Protein AF-A2GF26-F1 (afdb_monomer_lite)

pLDDT: mean 74.99, std 15.9, range [33.47, 92.06]

Foldseek 3Di:
DDDPPPPPPPVPDDWDWPDKDKDWDPPFKDKDWQQDDDDPQKWKKKAWQDQDQQKDKPNHGDDRMDGDDHRDIIMIGGPDGDMIIMIIIIDGPQAPEEEEDHADPDLVSQEDEDAQVPDDSVGHHHYYYYHPDDHHHDYDHPDD

Radius of gyration: 18.41 Å; chains: 1; bounding box: 46×34×53 Å

Secondary structure (DSSP, 8-state):
--------------PEEEEEEEEEESSSEEEEE--PPP-TTEEEEEEESS--TT-EETTEEP-SEEEE-TT-EEEEE-SS-EEEEEEEEEEETTEEEEEEEES--SSGGGEEEE-GGG--TTSEEEEEEE-SS----EEEE---

Organism: Trichomonas vaginalis (strain ATCC PRA-98 / G3) (NCBI:txid412133)

Sequence (144 aa):
MLLFLVTQCLSYEFITNLASSYLEFSNGKADFKLGYEPLCGYSYYLILSNPDDNLTLNFEKAKQVYKIAPATYYSFRSSKKYNLQYDLVLIPDDCDTLEFIINPQNREDSNYEFASSQINPSKTYCFVGYSDAAFTVRATNSGG

Structure (mmCIF, N/CA/C/O backbone):
data_AF-A2GF26-F1
#
_entry.id   AF-A2GF26-F1
#
loop_
_atom_site.group_PDB
_atom_site.id
_atom_site.type_symbol
_atom_site.label_atom_id
_atom_site.label_alt_id
_atom_site.label_comp_id
_atom_site.label_asym_id
_atom_site.label_entity_id
_atom_site.label_seq_id
_atom_site.pdbx_PDB_ins_code
_atom_site.Cartn_x
_atom_site.Cartn_y
_atom_site.Cartn_z
_atom_site.occupancy
_atom_site.B_iso_or_equiv
_atom_site.auth_seq_id
_atom_site.auth_comp_id
_atom_site.auth_asym_id
_atom_site.auth_atom_id
_atom_site.pdbx_PDB_model_num
ATOM 1 N N . MET A 1 1 ? 29.188 -20.492 -34.798 1.00 45.03 1 MET A N 1
ATOM 2 C CA . MET A 1 1 ? 28.961 -20.801 -33.371 1.00 45.03 1 MET A CA 1
ATOM 3 C C . MET A 1 1 ? 29.749 -19.808 -32.538 1.00 45.03 1 MET A C 1
ATOM 5 O O . MET A 1 1 ? 30.958 -19.942 -32.482 1.00 45.03 1 MET A O 1
ATOM 9 N N . LEU A 1 2 ? 29.090 -18.810 -31.955 1.00 33.47 2 LEU A N 1
ATOM 10 C C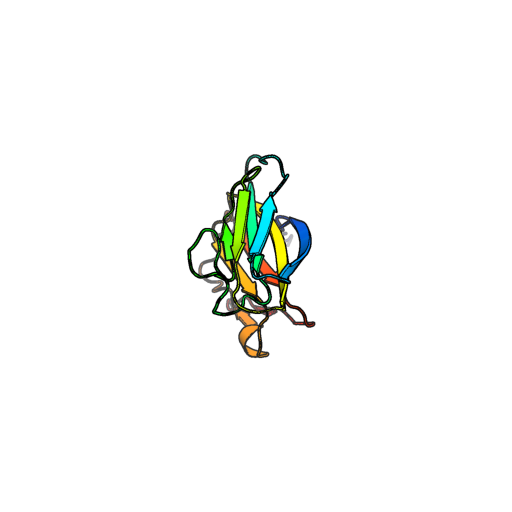A . LEU A 1 2 ? 29.227 -18.493 -30.532 1.00 33.47 2 LEU A CA 1
ATOM 11 C C . LEU A 1 2 ? 28.096 -17.520 -30.178 1.00 33.47 2 LEU A C 1
ATOM 13 O O . LEU A 1 2 ? 27.992 -16.430 -30.730 1.00 33.47 2 LEU A O 1
ATOM 17 N N . LEU A 1 3 ? 27.212 -18.052 -29.341 1.00 36.31 3 LEU A N 1
ATOM 18 C CA . LEU A 1 3 ? 26.037 -17.485 -28.696 1.00 36.31 3 LEU A CA 1
ATOM 19 C C . LEU A 1 3 ? 26.162 -15.960 -28.506 1.00 36.31 3 LEU A C 1
ATOM 21 O O . LEU A 1 3 ? 27.084 -15.499 -27.845 1.00 36.31 3 LEU A O 1
ATOM 25 N N . PHE A 1 4 ? 25.281 -15.113 -29.048 1.00 36.81 4 PHE A N 1
ATOM 26 C CA . PHE A 1 4 ? 23.933 -14.881 -28.499 1.00 36.81 4 PHE A CA 1
ATOM 27 C C . PHE A 1 4 ? 23.817 -15.271 -27.015 1.00 36.81 4 PHE A C 1
ATOM 29 O O . PHE A 1 4 ? 22.891 -15.955 -26.595 1.00 36.81 4 PHE A O 1
ATOM 36 N N . LEU A 1 5 ? 24.771 -14.819 -26.197 1.00 42.16 5 LEU A N 1
ATOM 37 C CA . LEU A 1 5 ? 24.522 -14.543 -24.790 1.00 42.16 5 LEU A CA 1
ATOM 38 C C . LEU A 1 5 ? 23.640 -13.300 -24.765 1.00 42.16 5 LEU A C 1
ATOM 40 O O . LEU A 1 5 ? 24.092 -12.178 -24.563 1.00 42.16 5 LEU A O 1
ATOM 44 N N . VAL A 1 6 ? 22.365 -13.538 -25.072 1.00 42.06 6 VAL A N 1
ATOM 45 C CA . VAL A 1 6 ? 21.264 -12.682 -24.672 1.00 42.06 6 VAL A CA 1
ATOM 46 C C . VAL A 1 6 ? 21.367 -12.629 -23.155 1.00 42.06 6 VAL A C 1
ATOM 48 O O . VAL A 1 6 ? 20.885 -13.509 -22.446 1.00 42.06 6 VAL A O 1
ATOM 51 N N . THR A 1 7 ? 22.077 -11.629 -22.649 1.00 41.75 7 THR A N 1
ATOM 52 C CA . THR A 1 7 ? 21.892 -11.142 -21.294 1.00 41.75 7 THR A CA 1
ATOM 53 C C . THR A 1 7 ? 20.461 -10.633 -21.236 1.00 41.75 7 THR A C 1
ATOM 55 O O . THR A 1 7 ? 20.198 -9.445 -21.395 1.00 41.75 7 THR A O 1
ATOM 58 N N . GLN A 1 8 ? 19.518 -11.552 -21.030 1.00 40.34 8 GLN A N 1
ATOM 59 C CA . GLN A 1 8 ? 18.297 -11.249 -20.311 1.00 40.34 8 GLN A CA 1
ATOM 60 C C . GLN A 1 8 ? 18.742 -10.947 -18.879 1.00 40.34 8 GLN A C 1
ATOM 62 O O . GLN A 1 8 ? 18.598 -11.766 -17.975 1.00 40.34 8 GLN A O 1
ATOM 67 N N . CYS A 1 9 ? 19.358 -9.779 -18.680 1.00 38.66 9 CYS A N 1
ATOM 68 C CA . CYS A 1 9 ? 19.285 -9.130 -17.389 1.00 38.66 9 CYS A CA 1
ATOM 69 C C . CYS A 1 9 ? 17.806 -8.806 -17.229 1.00 38.66 9 CYS A C 1
ATOM 71 O O . CYS A 1 9 ? 17.342 -7.761 -17.668 1.00 38.66 9 CYS A O 1
ATOM 73 N N . LEU A 1 10 ? 17.053 -9.758 -16.680 1.00 41.53 10 LEU A N 1
ATOM 74 C CA . LEU A 1 10 ? 15.841 -9.445 -15.952 1.00 41.53 10 LEU A CA 1
ATOM 75 C C . LEU A 1 10 ? 16.297 -8.446 -14.891 1.00 41.53 10 LEU A C 1
ATOM 77 O O . LEU A 1 10 ? 16.934 -8.829 -13.909 1.00 41.53 10 LEU A O 1
ATOM 81 N N . SER A 1 11 ? 16.106 -7.157 -15.165 1.00 40.81 11 SER A N 1
ATOM 82 C CA . SER A 1 11 ? 16.323 -6.092 -14.202 1.00 40.81 11 SER A CA 1
ATOM 83 C C . SER A 1 11 ? 15.297 -6.309 -13.101 1.00 40.81 11 SER A C 1
ATOM 85 O O . SER A 1 11 ? 14.152 -5.877 -13.190 1.00 40.81 11 SER A O 1
ATOM 87 N N . TYR A 1 12 ? 15.687 -7.092 -12.101 1.00 44.09 12 TYR A N 1
ATOM 88 C CA . TYR A 1 12 ? 14.952 -7.204 -10.861 1.00 44.09 12 TYR A CA 1
ATOM 89 C C . TYR A 1 12 ? 15.211 -5.910 -10.099 1.00 44.09 12 TYR A C 1
ATOM 91 O O . TYR A 1 12 ? 16.239 -5.764 -9.435 1.00 44.09 12 TYR A O 1
ATOM 99 N N . GLU A 1 13 ? 14.320 -4.939 -10.256 1.00 54.44 13 GLU A N 1
ATOM 100 C CA . GLU A 1 13 ? 14.300 -3.819 -9.333 1.00 54.44 13 GLU A CA 1
ATOM 101 C C . GLU A 1 13 ? 13.607 -4.239 -8.044 1.00 54.44 13 GLU A C 1
ATOM 103 O O . GLU A 1 13 ? 12.537 -4.853 -8.028 1.00 54.44 13 GLU A O 1
ATOM 108 N N . PHE A 1 14 ? 14.289 -3.955 -6.940 1.00 60.88 14 PHE A N 1
ATOM 109 C CA . PHE A 1 14 ? 13.888 -4.387 -5.617 1.00 60.88 14 PHE A CA 1
ATOM 110 C C . PHE A 1 14 ? 12.754 -3.493 -5.117 1.00 60.88 14 PHE A C 1
ATOM 112 O O . PHE A 1 14 ? 12.991 -2.428 -4.542 1.00 60.88 14 PHE A O 1
ATOM 119 N N . ILE A 1 15 ? 11.513 -3.959 -5.263 1.00 72.56 15 ILE A N 1
ATOM 120 C CA . ILE A 1 15 ? 10.422 -3.464 -4.424 1.00 72.56 15 ILE A CA 1
ATOM 121 C C . ILE A 1 15 ? 10.803 -3.771 -2.979 1.00 72.56 15 ILE A C 1
ATOM 123 O O . ILE A 1 15 ? 10.981 -4.929 -2.595 1.00 72.56 15 ILE A O 1
ATOM 127 N N . THR A 1 16 ? 10.977 -2.720 -2.185 1.00 79.38 16 THR A N 1
ATOM 128 C CA . THR A 1 16 ? 11.467 -2.860 -0.816 1.00 79.38 16 THR A CA 1
ATOM 129 C C . THR A 1 16 ? 10.289 -2.825 0.140 1.00 79.38 16 THR A C 1
ATOM 131 O O . THR A 1 16 ? 9.582 -1.820 0.216 1.00 79.38 16 THR A O 1
ATOM 134 N N . ASN A 1 17 ? 10.083 -3.905 0.896 1.00 80.31 17 ASN A N 1
ATOM 135 C CA . ASN A 1 17 ? 9.191 -3.867 2.050 1.00 80.31 17 ASN A CA 1
ATOM 136 C C . ASN A 1 17 ? 9.865 -3.041 3.157 1.00 80.31 17 ASN A C 1
ATOM 138 O O . ASN A 1 17 ? 10.949 -3.388 3.628 1.00 80.31 17 ASN A O 1
ATOM 142 N N . LEU A 1 18 ? 9.245 -1.921 3.521 1.00 81.88 18 LEU A N 1
ATOM 143 C CA . LEU A 1 18 ? 9.733 -1.015 4.558 1.00 81.88 18 LEU A CA 1
ATOM 144 C C . LEU A 1 18 ? 9.186 -1.372 5.938 1.00 81.88 18 LEU A C 1
ATOM 146 O O . LEU A 1 18 ? 9.867 -1.158 6.941 1.00 81.88 18 LEU A O 1
ATOM 150 N N . ALA A 1 19 ? 7.945 -1.850 5.993 1.00 82.31 19 ALA A N 1
ATOM 151 C CA . ALA A 1 19 ? 7.303 -2.290 7.220 1.00 82.31 19 ALA A CA 1
ATOM 152 C C . ALA A 1 19 ? 6.087 -3.166 6.922 1.00 82.31 19 ALA A C 1
ATOM 154 O O . ALA A 1 19 ? 5.292 -2.845 6.042 1.00 82.31 19 ALA A O 1
ATOM 155 N N . SER A 1 20 ? 5.886 -4.171 7.769 1.00 84.19 20 SER A N 1
ATOM 156 C CA . SER A 1 20 ? 4.636 -4.920 7.905 1.00 84.19 20 SER A CA 1
ATOM 157 C C . SER A 1 20 ? 4.165 -4.773 9.345 1.00 84.19 20 SER A C 1
ATOM 159 O O . SER A 1 20 ? 4.938 -5.019 10.277 1.00 84.19 20 SER A O 1
ATOM 161 N N . SER A 1 21 ? 2.930 -4.331 9.561 1.00 85.31 21 SER A N 1
ATOM 162 C CA . SER A 1 21 ? 2.409 -4.106 10.911 1.00 85.31 21 SER A CA 1
ATOM 163 C C . SER A 1 21 ? 0.884 -4.206 10.949 1.00 85.31 21 SER A C 1
ATOM 165 O O . SER A 1 21 ? 0.230 -4.499 9.948 1.00 85.31 21 SER A O 1
ATOM 167 N N . TYR A 1 22 ? 0.306 -3.978 12.126 1.00 85.75 22 TYR A N 1
ATOM 168 C CA . TYR A 1 22 ? -1.134 -3.884 12.307 1.00 85.75 22 TYR A CA 1
ATOM 169 C C . TYR A 1 22 ? -1.535 -2.634 13.097 1.00 85.75 22 TYR A C 1
ATOM 171 O O . TYR A 1 22 ? -0.796 -2.148 13.955 1.00 85.75 22 TYR A O 1
ATOM 179 N N . LEU A 1 23 ? -2.736 -2.129 12.815 1.00 85.62 23 LEU A N 1
ATOM 180 C CA . LEU A 1 23 ? -3.422 -1.098 13.591 1.00 85.62 23 LEU A CA 1
ATOM 181 C C . LEU A 1 23 ? -4.628 -1.726 14.290 1.00 85.62 23 LEU A C 1
ATOM 183 O O . LEU A 1 23 ? -5.542 -2.226 13.633 1.00 85.62 23 LEU A O 1
ATOM 187 N N . GLU A 1 24 ? -4.639 -1.689 15.621 1.00 84.44 24 GLU A N 1
ATOM 188 C CA . GLU A 1 24 ? -5.798 -2.108 16.410 1.00 84.44 24 GLU A CA 1
ATOM 189 C C . GLU A 1 24 ? -6.823 -0.969 16.506 1.00 84.44 24 GLU A C 1
ATOM 191 O O . GLU A 1 24 ? -6.524 0.132 16.976 1.00 84.44 24 GLU A O 1
ATOM 196 N N . PHE A 1 25 ? -8.068 -1.250 16.117 1.00 80.69 25 PHE A N 1
ATOM 197 C CA . PHE A 1 25 ? -9.202 -0.352 16.326 1.00 80.69 25 PHE A CA 1
ATOM 198 C C . PHE A 1 25 ? -9.966 -0.777 17.576 1.00 80.69 25 PHE A C 1
ATOM 200 O O . PHE A 1 25 ? -10.835 -1.639 17.507 1.00 80.69 25 PHE A O 1
ATOM 207 N N . SER A 1 26 ? -9.681 -0.162 18.724 1.00 69.50 26 SE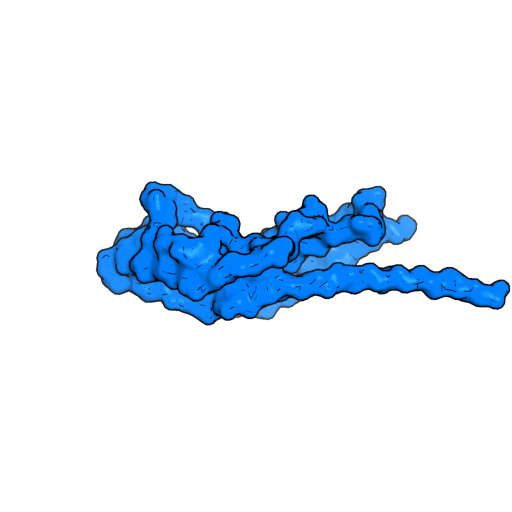R A N 1
ATOM 208 C CA . SER A 1 26 ? -10.409 -0.433 19.975 1.00 69.50 26 SER A CA 1
ATOM 209 C C . SER A 1 26 ? -11.648 0.456 20.154 1.00 69.50 26 SER A C 1
ATOM 211 O O . SER A 1 26 ? -12.698 -0.048 20.542 1.00 69.50 26 SER A O 1
ATOM 213 N N . ASN A 1 27 ? -11.552 1.745 19.795 1.00 64.69 27 ASN A N 1
ATOM 214 C CA . ASN A 1 27 ? -12.614 2.759 19.948 1.00 64.69 27 ASN A CA 1
ATOM 215 C C . ASN A 1 27 ? -12.953 3.489 18.630 1.00 64.69 27 ASN A C 1
ATOM 217 O O . ASN A 1 27 ? -13.379 4.642 18.620 1.00 64.69 27 ASN A O 1
ATOM 221 N N . GLY A 1 28 ? -12.720 2.823 17.501 1.00 68.94 28 GLY A N 1
ATOM 222 C CA . GLY A 1 28 ? -13.152 3.258 16.173 1.00 68.94 28 GLY A CA 1
ATOM 223 C C . GLY A 1 28 ? -12.310 4.325 15.462 1.00 68.94 28 GLY A C 1
ATOM 224 O O . GLY A 1 28 ? -12.637 4.752 14.352 1.00 68.94 28 GLY A O 1
ATOM 225 N N . LYS A 1 29 ? -11.179 4.721 16.049 1.00 73.12 29 LYS A N 1
ATOM 226 C CA . LYS A 1 29 ? -10.178 5.580 15.409 1.00 73.12 29 LYS A CA 1
ATOM 227 C C . LYS A 1 29 ? -8.779 5.064 15.714 1.00 73.12 29 LYS A C 1
ATOM 229 O O . LYS A 1 29 ? -8.476 4.790 16.872 1.00 73.12 29 LYS A O 1
ATOM 234 N N . ALA A 1 30 ? -7.948 4.988 14.683 1.00 71.75 30 ALA A N 1
ATOM 235 C CA . ALA A 1 30 ? -6.515 4.787 14.802 1.00 71.75 30 ALA A CA 1
ATOM 236 C C . ALA A 1 30 ? -5.826 5.821 13.908 1.00 71.75 30 ALA A C 1
ATOM 238 O O . ALA A 1 30 ? -5.985 5.820 12.686 1.00 71.75 30 ALA A O 1
ATOM 239 N N . ASP A 1 31 ? -5.089 6.737 14.526 1.00 69.19 31 ASP A N 1
ATOM 240 C CA . ASP A 1 31 ? -4.251 7.679 13.794 1.00 69.19 31 ASP A CA 1
ATOM 241 C C . ASP A 1 31 ? -2.844 7.104 13.705 1.00 69.19 31 ASP A C 1
ATOM 243 O O . ASP A 1 31 ? -2.305 6.624 14.704 1.00 69.19 31 ASP A O 1
ATOM 247 N N . PHE A 1 32 ? -2.231 7.184 12.528 1.00 71.44 32 PHE A N 1
ATOM 248 C CA . PHE A 1 32 ? -0.823 6.854 12.380 1.00 71.44 32 PHE A CA 1
ATOM 249 C C . PHE A 1 32 ? -0.122 7.900 11.517 1.00 71.44 32 PHE A C 1
ATOM 251 O O . PHE A 1 32 ? -0.686 8.501 10.599 1.00 71.44 32 PHE A O 1
ATOM 258 N N . LYS A 1 33 ? 1.136 8.157 11.860 1.00 68.75 33 LYS A N 1
ATOM 259 C CA . LYS A 1 33 ? 2.016 9.016 11.081 1.00 68.75 33 LYS A CA 1
ATOM 260 C C . LYS A 1 33 ? 3.054 8.138 10.419 1.00 68.75 33 LYS A C 1
ATOM 262 O O . LYS A 1 33 ? 3.749 7.388 11.102 1.00 68.75 33 LYS A O 1
ATOM 267 N N . LEU A 1 34 ? 3.205 8.284 9.112 1.00 66.19 34 LEU A N 1
ATOM 268 C CA . LEU A 1 34 ? 4.350 7.712 8.423 1.00 66.19 34 LEU A CA 1
ATOM 269 C C . LEU A 1 34 ? 5.554 8.612 8.691 1.00 66.19 34 LEU A C 1
ATOM 271 O O . LEU A 1 34 ? 5.613 9.747 8.227 1.00 66.19 34 LEU A O 1
ATOM 275 N N . GLY A 1 35 ? 6.486 8.116 9.502 1.00 66.75 35 GLY A N 1
ATOM 276 C CA . GLY A 1 35 ? 7.711 8.819 9.890 1.00 66.75 35 GLY A CA 1
ATOM 277 C C . GLY A 1 35 ? 8.865 8.665 8.898 1.00 66.75 35 GLY A C 1
ATOM 278 O O . GLY A 1 35 ? 10.010 8.813 9.305 1.00 66.75 35 GLY A O 1
ATOM 279 N N . TYR A 1 36 ? 8.589 8.312 7.642 1.00 75.31 36 TYR A N 1
ATOM 280 C CA . TYR A 1 36 ? 9.626 8.060 6.642 1.00 75.31 36 TYR A CA 1
ATOM 281 C C . TYR A 1 36 ? 9.979 9.338 5.883 1.00 75.31 36 TYR A C 1
ATOM 283 O O . TYR A 1 36 ? 9.085 10.092 5.487 1.00 75.31 36 TYR A O 1
ATOM 291 N N . GLU A 1 37 ? 11.278 9.548 5.683 1.00 82.19 37 GLU A N 1
ATOM 292 C CA . GLU A 1 37 ? 11.825 10.606 4.833 1.00 82.19 37 GLU A CA 1
ATOM 293 C C . GLU A 1 37 ? 11.563 10.299 3.352 1.00 82.19 37 GLU A C 1
ATOM 295 O O . GLU A 1 37 ? 11.559 9.125 2.989 1.00 82.19 37 GLU A O 1
ATOM 300 N N . PRO A 1 38 ? 11.368 11.305 2.483 1.00 83.94 38 PRO A N 1
ATOM 301 C CA . PRO A 1 38 ? 11.259 11.087 1.042 1.00 83.94 38 PRO A CA 1
ATOM 302 C C . PRO A 1 38 ? 12.526 10.450 0.449 1.00 83.94 38 PRO A C 1
ATOM 304 O O . PRO A 1 38 ? 13.636 10.892 0.749 1.00 83.94 38 PRO A O 1
ATOM 307 N N . LEU A 1 39 ? 12.367 9.482 -0.461 1.00 85.75 39 LEU A N 1
ATOM 308 C CA . LEU A 1 39 ? 13.465 8.917 -1.251 1.00 85.75 39 LEU A CA 1
ATOM 309 C C . LEU A 1 39 ? 13.320 9.306 -2.728 1.00 85.75 39 LEU A C 1
ATOM 311 O O . LEU A 1 39 ? 12.264 9.126 -3.324 1.00 85.75 39 LEU A O 1
ATOM 315 N N . CYS A 1 40 ? 14.383 9.854 -3.319 1.00 87.50 40 CYS A N 1
ATOM 316 C CA . CYS A 1 40 ? 14.382 10.277 -4.721 1.00 87.50 40 CYS A CA 1
ATOM 317 C C . CYS A 1 40 ? 14.297 9.068 -5.666 1.00 87.50 40 CYS A C 1
ATOM 319 O O . CYS A 1 40 ? 15.072 8.127 -5.508 1.00 87.50 40 CYS A O 1
ATOM 321 N N . GLY A 1 41 ? 13.398 9.128 -6.654 1.00 88.44 41 GLY A N 1
ATOM 322 C CA . GLY A 1 41 ? 13.179 8.063 -7.639 1.00 88.44 41 GLY A CA 1
ATOM 323 C C . GLY A 1 41 ? 12.282 6.927 -7.149 1.00 88.44 41 GLY A C 1
ATOM 324 O O . GLY A 1 41 ? 12.207 5.898 -7.813 1.00 88.44 41 GLY A O 1
ATOM 325 N N . TYR A 1 42 ? 11.630 7.093 -5.994 1.00 90.25 42 TYR A N 1
ATOM 326 C CA . TYR A 1 42 ? 10.753 6.088 -5.414 1.00 90.25 42 TYR A CA 1
ATOM 327 C C . TYR A 1 42 ? 9.473 6.694 -4.835 1.00 90.25 42 TYR A C 1
ATOM 329 O O . TYR A 1 42 ? 9.458 7.772 -4.237 1.00 90.25 42 TYR A O 1
ATOM 337 N N . SER A 1 43 ? 8.407 5.903 -4.904 1.00 91.94 43 SER A N 1
ATOM 338 C CA . SER A 1 43 ? 7.097 6.187 -4.337 1.00 91.94 43 SER A CA 1
ATOM 339 C C . SER A 1 43 ? 6.740 5.203 -3.224 1.00 91.94 43 SER A C 1
ATOM 341 O O . SER A 1 43 ? 6.974 3.998 -3.329 1.00 91.94 43 SER A O 1
ATOM 343 N N . TYR A 1 44 ? 6.110 5.717 -2.166 1.00 91.62 44 TYR A N 1
ATOM 344 C CA . TYR A 1 44 ? 5.611 4.920 -1.048 1.00 91.62 44 TYR A CA 1
ATOM 345 C C . TYR A 1 44 ? 4.191 4.444 -1.339 1.00 91.62 44 TYR A C 1
ATOM 347 O O . TYR A 1 44 ? 3.321 5.239 -1.717 1.00 91.62 44 TYR A O 1
ATOM 355 N N . TYR A 1 45 ? 3.944 3.161 -1.102 1.00 92.06 45 TYR A N 1
ATOM 356 C CA . TYR A 1 45 ? 2.624 2.561 -1.213 1.00 92.06 45 TYR A CA 1
ATOM 357 C C . TYR A 1 45 ? 2.239 1.869 0.088 1.00 92.06 45 TYR A C 1
ATOM 359 O O . TYR A 1 45 ? 3.006 1.082 0.637 1.00 92.06 45 TYR A O 1
ATOM 367 N N . LEU A 1 46 ? 1.034 2.170 0.564 1.00 90.88 46 LEU A N 1
ATOM 368 C CA . LEU A 1 46 ? 0.382 1.487 1.670 1.00 90.88 46 LEU A CA 1
ATOM 369 C C . LEU A 1 46 ? -0.573 0.442 1.100 1.00 90.88 46 LEU A C 1
ATOM 371 O O . LEU A 1 46 ? -1.488 0.781 0.345 1.00 90.88 46 LEU A O 1
ATOM 375 N N . ILE A 1 47 ? -0.365 -0.807 1.486 1.00 91.88 47 ILE A N 1
ATOM 376 C CA . ILE A 1 47 ? -1.169 -1.958 1.093 1.00 91.88 47 ILE A CA 1
ATOM 377 C C . ILE A 1 47 ? -1.936 -2.418 2.326 1.00 91.88 47 ILE A C 1
ATOM 379 O O . ILE A 1 47 ? -1.336 -2.676 3.361 1.00 91.88 47 ILE A O 1
ATOM 383 N N . LEU A 1 48 ? -3.259 -2.489 2.231 1.00 91.12 48 LEU A N 1
ATOM 384 C CA . LEU A 1 48 ? -4.145 -2.983 3.276 1.00 91.12 48 LEU A CA 1
ATOM 385 C C . LEU A 1 48 ? -4.553 -4.414 2.938 1.00 91.12 48 LEU A C 1
ATOM 387 O O . LEU A 1 48 ? -5.213 -4.654 1.925 1.00 91.12 48 LEU A O 1
ATOM 391 N N . SER A 1 49 ? -4.196 -5.352 3.805 1.00 87.25 49 SER A N 1
ATOM 392 C CA . SER A 1 49 ? -4.400 -6.787 3.580 1.00 87.25 49 SER A CA 1
ATOM 393 C C . SER A 1 49 ? -5.853 -7.204 3.779 1.00 87.25 49 SER A C 1
ATOM 395 O O . SER A 1 49 ? -6.393 -8.024 3.036 1.00 87.25 49 SER A O 1
ATOM 397 N N . ASN A 1 50 ? -6.505 -6.608 4.777 1.00 87.75 50 ASN A N 1
ATOM 398 C CA . ASN A 1 50 ? -7.842 -6.972 5.236 1.00 87.75 50 ASN A CA 1
ATOM 399 C C . ASN A 1 50 ? -8.729 -5.741 5.548 1.00 87.75 50 ASN A C 1
ATOM 401 O O . ASN A 1 50 ? -9.293 -5.659 6.644 1.00 87.75 50 ASN A O 1
ATOM 405 N N . PRO A 1 51 ? -8.865 -4.757 4.633 1.00 89.25 51 PRO A N 1
ATOM 406 C CA . PRO A 1 51 ? -9.697 -3.586 4.895 1.00 89.25 51 PRO A CA 1
ATOM 407 C C . PRO A 1 51 ? -11.172 -3.990 5.062 1.00 89.25 51 PRO A C 1
ATOM 409 O O . PRO A 1 51 ? -11.751 -4.624 4.183 1.00 89.25 51 PRO A O 1
ATOM 412 N N . ASP A 1 52 ? -11.795 -3.606 6.181 1.00 87.12 52 ASP A N 1
ATOM 413 C CA . ASP A 1 52 ? -13.246 -3.754 6.368 1.00 87.12 52 ASP A CA 1
ATOM 414 C C . ASP A 1 52 ? -14.010 -2.714 5.534 1.00 87.12 52 ASP A C 1
ATOM 416 O O . ASP A 1 52 ? -13.542 -1.593 5.333 1.00 87.12 52 ASP A O 1
ATOM 420 N N . ASP A 1 53 ? -15.235 -3.041 5.120 1.00 86.31 53 ASP A N 1
ATOM 421 C CA . ASP A 1 53 ? -16.090 -2.140 4.336 1.00 86.31 53 ASP A CA 1
ATOM 422 C C . ASP A 1 53 ? -16.395 -0.791 5.004 1.00 86.31 53 ASP A C 1
ATOM 424 O O . ASP A 1 53 ? -16.705 0.179 4.308 1.00 86.31 53 ASP A O 1
ATOM 428 N N . ASN A 1 54 ? -16.317 -0.718 6.336 1.00 86.25 54 ASN A N 1
ATOM 429 C CA . ASN A 1 54 ? -16.550 0.501 7.112 1.00 86.25 54 ASN A CA 1
ATOM 430 C C . ASN A 1 54 ? -15.257 1.265 7.423 1.00 86.25 54 ASN A C 1
ATOM 432 O O . ASN A 1 54 ? -15.306 2.290 8.110 1.00 86.25 54 ASN A O 1
ATOM 436 N N . LEU A 1 55 ? -14.104 0.767 6.970 1.00 90.31 55 LEU A N 1
ATOM 437 C CA . LEU A 1 55 ? -12.841 1.466 7.126 1.00 90.31 55 LEU A CA 1
ATOM 438 C C . LEU A 1 55 ? -12.841 2.704 6.229 1.00 90.31 55 LEU A C 1
ATOM 440 O O . LEU A 1 55 ? -13.189 2.656 5.048 1.00 90.31 55 LEU A O 1
ATOM 444 N N . THR A 1 56 ? -12.407 3.820 6.797 1.00 90.38 56 THR A N 1
ATOM 445 C CA . THR A 1 56 ? -12.154 5.053 6.060 1.00 90.38 56 THR A CA 1
ATOM 446 C C . THR A 1 56 ? -10.736 5.535 6.304 1.00 90.38 56 THR A C 1
ATOM 448 O O . THR A 1 56 ? -10.220 5.392 7.414 1.00 90.38 56 THR A O 1
ATOM 451 N N . LEU A 1 57 ? -10.123 6.117 5.276 1.00 89.25 57 LEU A N 1
ATOM 452 C CA . LEU A 1 57 ? -8.854 6.834 5.347 1.00 89.25 57 LEU A CA 1
ATOM 453 C C . LEU A 1 57 ? -9.127 8.299 5.024 1.00 89.25 57 LEU A C 1
ATOM 455 O O . LEU A 1 57 ? -9.643 8.601 3.953 1.00 89.25 57 LEU A O 1
ATOM 459 N N . ASN A 1 58 ? -8.808 9.208 5.947 1.00 87.50 58 ASN A N 1
ATOM 460 C CA . ASN A 1 58 ? -9.057 10.646 5.778 1.00 87.50 58 ASN A CA 1
ATOM 461 C C . ASN A 1 58 ? -10.501 10.958 5.319 1.00 87.50 58 ASN A C 1
ATOM 463 O O . ASN A 1 58 ? -10.712 11.820 4.474 1.00 87.50 58 ASN A O 1
ATOM 467 N N . PHE A 1 59 ? -11.487 10.266 5.908 1.00 84.88 59 PHE A N 1
ATOM 468 C CA . PHE A 1 59 ? -12.931 10.388 5.632 1.00 84.88 59 PHE A CA 1
ATOM 469 C C . PHE A 1 59 ? -13.439 9.778 4.314 1.00 84.88 59 PHE A C 1
ATOM 471 O O . PHE A 1 59 ? -14.643 9.812 4.068 1.00 84.88 59 PHE A O 1
ATOM 478 N N . GLU A 1 60 ? -12.580 9.158 3.507 1.00 89.00 60 GLU A N 1
ATOM 479 C CA . GLU A 1 60 ? -12.980 8.428 2.297 1.00 89.00 60 GLU A CA 1
ATOM 480 C C . GLU A 1 60 ? -12.991 6.915 2.533 1.00 89.00 60 GLU A C 1
ATOM 482 O O . GLU A 1 60 ? -12.232 6.421 3.367 1.00 89.00 60 GLU A O 1
ATOM 487 N N . LYS A 1 61 ? -13.826 6.159 1.800 1.00 89.56 61 LYS A N 1
ATOM 488 C CA . LYS A 1 61 ? -13.863 4.688 1.909 1.00 89.56 61 LYS A CA 1
ATOM 489 C C . LYS A 1 61 ? -12.476 4.100 1.633 1.00 89.56 61 LYS A C 1
ATOM 491 O O . LYS A 1 61 ? -11.827 4.463 0.649 1.00 89.56 61 LYS A O 1
ATOM 496 N N . ALA A 1 62 ? -12.050 3.179 2.496 1.00 89.56 62 ALA A N 1
ATOM 497 C CA . ALA A 1 62 ? -10.762 2.531 2.367 1.00 89.56 62 ALA A CA 1
ATOM 498 C C . ALA A 1 62 ? -10.671 1.672 1.094 1.00 89.56 62 ALA A C 1
ATOM 500 O O . ALA A 1 62 ? -11.584 0.911 0.778 1.00 89.56 62 ALA A O 1
ATOM 501 N N . LYS A 1 63 ? -9.553 1.782 0.379 1.00 90.19 63 LYS A N 1
ATOM 502 C CA . LYS A 1 63 ? -9.138 0.920 -0.732 1.00 90.19 63 LYS A CA 1
ATOM 503 C C . LYS A 1 63 ? -8.028 -0.009 -0.246 1.00 90.19 63 LYS A C 1
ATOM 505 O O . LYS A 1 63 ? -7.389 0.270 0.761 1.00 90.19 63 LYS A O 1
ATOM 510 N N . GLN A 1 64 ? -7.760 -1.085 -0.979 1.00 89.31 64 GLN A N 1
ATOM 511 C CA . GLN A 1 64 ? -6.640 -1.970 -0.646 1.00 89.31 64 GLN A CA 1
ATOM 512 C C . GLN A 1 64 ? -5.269 -1.329 -0.879 1.00 89.31 64 GLN A C 1
ATOM 514 O O . GLN A 1 64 ? -4.336 -1.659 -0.164 1.00 89.31 64 GLN A O 1
ATOM 519 N N . VAL A 1 65 ? -5.121 -0.417 -1.844 1.00 92.00 65 VAL A N 1
ATOM 520 C CA . VAL A 1 65 ? -3.819 0.186 -2.174 1.00 92.00 65 VAL A CA 1
ATOM 521 C C . VAL A 1 65 ? -3.917 1.700 -2.201 1.00 92.00 65 VAL A C 1
ATOM 523 O O . VAL A 1 65 ? -4.828 2.268 -2.809 1.00 92.00 65 VAL A O 1
ATOM 526 N N . TYR A 1 66 ? -2.932 2.345 -1.585 1.00 91.31 66 TYR A N 1
ATOM 527 C CA . TYR A 1 66 ? -2.756 3.788 -1.597 1.00 91.31 66 TYR A CA 1
ATOM 528 C C . TYR A 1 66 ? -1.334 4.156 -1.968 1.00 91.31 66 TYR A C 1
ATOM 530 O O . TYR A 1 66 ? -0.393 3.732 -1.305 1.00 91.31 66 TYR A O 1
ATOM 538 N N . LYS A 1 67 ? -1.182 5.044 -2.950 1.00 91.75 67 LYS A N 1
ATOM 539 C CA . LYS A 1 67 ? 0.029 5.856 -3.049 1.00 91.75 67 LYS A CA 1
ATOM 540 C C . LYS A 1 67 ? -0.027 6.916 -1.950 1.00 91.75 67 LYS A C 1
ATOM 542 O O . LYS A 1 67 ? -1.009 7.651 -1.849 1.00 91.75 67 LYS A O 1
ATOM 547 N N . ILE A 1 68 ? 1.002 6.972 -1.119 1.00 89.88 68 ILE A N 1
ATOM 548 C CA . ILE A 1 68 ? 1.057 7.825 0.071 1.00 89.88 68 ILE A CA 1
ATOM 549 C C . ILE A 1 68 ? 2.280 8.734 0.019 1.00 89.88 68 ILE A C 1
ATOM 551 O O . ILE A 1 68 ? 3.295 8.416 -0.597 1.00 89.88 68 ILE A O 1
ATOM 555 N N . ALA A 1 69 ? 2.172 9.889 0.664 1.00 87.81 69 ALA A N 1
ATOM 556 C CA . ALA A 1 69 ? 3.255 10.841 0.783 1.00 87.81 69 ALA A CA 1
ATOM 557 C C . ALA A 1 69 ? 4.071 10.559 2.059 1.00 87.81 69 ALA A C 1
ATOM 559 O O . ALA A 1 69 ? 3.488 10.288 3.118 1.00 87.81 69 ALA A O 1
ATOM 560 N N . PRO A 1 70 ? 5.410 10.653 1.991 1.00 83.56 70 PRO A N 1
ATOM 561 C CA . PRO A 1 70 ? 6.269 10.597 3.171 1.00 83.56 70 PRO A CA 1
ATOM 562 C C . PRO A 1 70 ? 5.939 11.734 4.150 1.00 83.56 70 PRO A C 1
ATOM 564 O O . PRO A 1 70 ? 5.312 12.733 3.785 1.00 83.56 70 PRO A O 1
ATOM 567 N N . ALA A 1 71 ? 6.333 11.561 5.414 1.00 79.06 71 ALA A N 1
ATOM 568 C CA . ALA A 1 71 ? 6.132 12.521 6.507 1.00 79.06 71 ALA A CA 1
ATOM 569 C C . ALA A 1 71 ? 4.685 13.043 6.710 1.00 79.06 71 ALA A C 1
ATOM 571 O O . ALA A 1 71 ? 4.475 14.041 7.407 1.00 79.06 71 ALA A O 1
ATOM 572 N N . THR A 1 72 ? 3.679 12.370 6.143 1.00 82.19 72 THR A N 1
ATOM 573 C CA . THR A 1 72 ? 2.272 12.797 6.157 1.00 82.19 72 THR A CA 1
ATOM 574 C C . THR A 1 72 ? 1.467 12.030 7.211 1.00 82.19 72 THR A C 1
ATOM 576 O O . THR A 1 72 ? 1.737 10.865 7.515 1.00 82.19 72 THR A O 1
ATOM 579 N N . TYR A 1 73 ? 0.476 12.701 7.806 1.00 82.56 73 TYR A N 1
ATOM 580 C CA . TYR A 1 73 ? -0.457 12.087 8.753 1.00 82.56 73 TYR A CA 1
ATOM 581 C C . TYR A 1 73 ? -1.635 11.447 8.020 1.00 82.56 73 TYR A C 1
ATOM 583 O O . TYR A 1 73 ? -2.258 12.079 7.167 1.00 82.56 73 TYR A O 1
ATOM 591 N N . TYR A 1 74 ? -1.975 10.224 8.417 1.00 85.12 74 TYR A N 1
ATOM 592 C CA . TYR A 1 74 ? -3.108 9.480 7.889 1.00 85.12 74 TYR A CA 1
ATOM 593 C C . TYR A 1 74 ? -4.001 9.025 9.046 1.00 85.12 74 TYR A C 1
ATOM 595 O O . TYR A 1 74 ? -3.536 8.471 10.044 1.00 85.12 74 TYR A O 1
ATOM 603 N N . SER A 1 75 ? -5.301 9.294 8.936 1.00 85.88 75 SER A N 1
ATOM 604 C CA . SER A 1 75 ? -6.280 8.935 9.965 1.00 85.88 75 SER A CA 1
ATOM 605 C C . SER A 1 75 ? -7.166 7.818 9.445 1.00 85.88 75 SER A C 1
ATOM 607 O O . SER A 1 75 ? -7.986 8.049 8.551 1.00 85.88 75 SER A O 1
ATOM 609 N N . PHE A 1 76 ? -7.011 6.621 10.012 1.00 88.44 76 PHE A N 1
ATOM 610 C CA . PHE A 1 76 ? -7.952 5.540 9.780 1.00 88.44 76 PHE A CA 1
ATOM 611 C C . PHE A 1 76 ? -9.079 5.572 10.811 1.00 88.44 76 PHE A C 1
ATOM 613 O O . PHE A 1 76 ? -8.876 5.813 12.007 1.00 88.44 76 PHE A O 1
ATOM 620 N N . ARG A 1 77 ? -10.296 5.282 10.358 1.00 88.00 77 ARG A N 1
ATOM 621 C CA .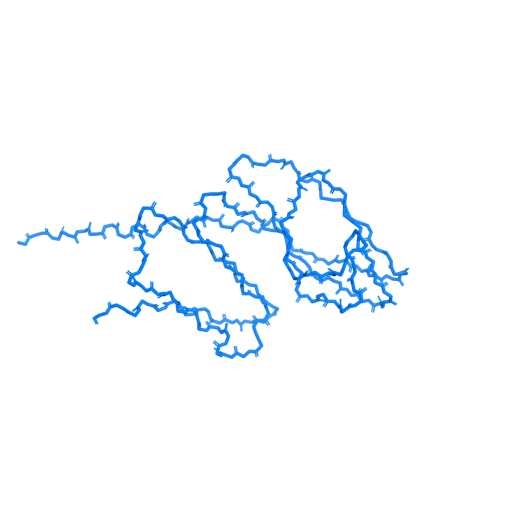 ARG A 1 77 ? -11.468 5.136 11.229 1.00 88.00 77 ARG A CA 1
ATOM 622 C C . ARG A 1 77 ? -12.286 3.935 10.813 1.00 88.00 77 ARG A C 1
ATOM 624 O O . ARG A 1 77 ? -12.472 3.709 9.623 1.00 88.00 77 ARG A O 1
ATOM 631 N N . SER A 1 78 ? -12.809 3.215 11.791 1.00 87.00 78 SER A N 1
ATOM 632 C CA . SER A 1 78 ? -13.723 2.098 11.575 1.00 87.00 78 SER A CA 1
ATOM 633 C C . SER A 1 78 ? -14.786 2.098 12.658 1.00 87.00 78 SER A C 1
ATOM 635 O O . SER A 1 78 ? -14.507 2.428 13.801 1.00 87.00 78 SER A O 1
ATOM 637 N N . SER A 1 79 ? -16.011 1.710 12.333 1.00 82.69 79 SER A N 1
ATOM 638 C CA . SER A 1 79 ? -17.055 1.494 13.340 1.00 82.69 79 SER A CA 1
ATOM 639 C C . SER A 1 79 ? -16.931 0.139 14.049 1.00 82.69 79 SER A C 1
ATOM 641 O O . SER A 1 79 ? -17.609 -0.089 15.051 1.00 82.69 79 SER A O 1
ATOM 643 N N . LYS A 1 80 ? -16.072 -0.763 13.553 1.00 83.00 80 LYS A N 1
ATOM 644 C CA . LYS A 1 80 ? -15.868 -2.111 14.097 1.00 83.00 80 LYS A CA 1
ATOM 645 C C . LYS A 1 80 ? -14.562 -2.223 14.876 1.00 83.00 80 LYS A C 1
ATOM 647 O O . LYS A 1 80 ? -13.562 -1.594 14.533 1.00 83.00 80 LYS A O 1
ATOM 652 N N . LYS A 1 81 ? -14.564 -3.112 15.872 1.00 84.75 81 LYS A N 1
ATOM 653 C CA . LYS A 1 81 ? -13.352 -3.547 16.566 1.00 84.75 81 LYS A CA 1
ATOM 654 C C . LYS A 1 81 ? -12.658 -4.647 15.767 1.00 84.75 81 LYS A C 1
ATOM 656 O O . LYS A 1 81 ? -13.216 -5.733 15.632 1.00 84.75 81 LYS A O 1
ATOM 661 N N . TYR A 1 82 ? -11.468 -4.365 15.244 1.00 85.94 82 TYR A N 1
ATOM 662 C CA . TYR A 1 82 ? -10.641 -5.331 14.515 1.00 85.94 82 TYR A CA 1
ATOM 663 C C . TYR A 1 82 ? -9.195 -4.831 14.371 1.00 85.94 82 TYR A C 1
ATOM 665 O O . TYR A 1 82 ? -8.900 -3.676 14.686 1.00 85.94 82 TYR A O 1
ATOM 673 N N . ASN A 1 83 ? -8.316 -5.706 13.878 1.00 88.00 83 ASN A N 1
ATOM 674 C CA . ASN A 1 83 ? -6.927 -5.385 13.564 1.00 88.00 83 ASN A CA 1
ATOM 675 C C . ASN A 1 83 ? -6.765 -5.270 12.046 1.00 88.00 83 ASN A C 1
ATOM 677 O O . ASN A 1 83 ? -6.942 -6.259 11.330 1.00 88.00 83 ASN A O 1
ATOM 681 N N . LEU A 1 84 ? -6.424 -4.074 11.573 1.00 88.62 84 LEU A N 1
ATOM 682 C CA . LEU A 1 84 ? -6.074 -3.835 10.176 1.00 88.62 84 LEU A CA 1
ATOM 683 C C . LEU A 1 84 ? -4.603 -4.166 9.975 1.00 88.62 84 LEU A C 1
ATOM 685 O O . LEU A 1 84 ? -3.749 -3.542 10.598 1.00 88.62 84 LEU A O 1
ATOM 689 N N . GLN A 1 85 ? -4.319 -5.117 9.103 1.00 89.62 85 GLN A N 1
ATOM 690 C CA . GLN A 1 85 ? -2.972 -5.441 8.664 1.00 89.62 85 GLN A CA 1
ATOM 691 C C . GLN A 1 85 ? -2.609 -4.575 7.467 1.00 89.62 85 GLN A C 1
ATOM 693 O O . GLN A 1 85 ? -3.438 -4.333 6.579 1.00 89.62 85 GLN A O 1
ATOM 698 N N . TYR A 1 86 ? -1.378 -4.081 7.480 1.00 88.94 86 TYR A N 1
ATOM 699 C CA . TYR A 1 86 ? -0.872 -3.265 6.399 1.00 88.94 86 TYR A CA 1
ATOM 700 C C . TYR A 1 86 ? 0.618 -3.472 6.162 1.00 88.94 86 TYR A C 1
ATOM 702 O O . TYR A 1 86 ? 1.397 -3.730 7.085 1.00 88.94 86 TYR A O 1
ATOM 710 N N . ASP A 1 87 ? 0.996 -3.222 4.918 1.00 89.38 87 ASP A N 1
ATOM 711 C CA . ASP A 1 87 ? 2.366 -3.209 4.448 1.00 89.38 87 ASP A CA 1
ATOM 712 C C . ASP A 1 87 ? 2.689 -1.861 3.824 1.00 89.38 87 ASP A C 1
ATOM 714 O O . ASP A 1 87 ? 1.883 -1.254 3.116 1.00 89.38 87 ASP A O 1
ATOM 718 N N . LEU A 1 88 ? 3.894 -1.390 4.099 1.00 88.75 88 LEU A N 1
ATOM 719 C CA . LEU A 1 88 ? 4.476 -0.233 3.459 1.00 88.75 88 LEU A CA 1
ATOM 720 C C . LEU A 1 88 ? 5.568 -0.719 2.520 1.00 88.75 88 LEU A C 1
ATOM 722 O O . LEU A 1 88 ? 6.563 -1.294 2.963 1.00 88.75 88 LEU A O 1
ATOM 726 N N . VAL A 1 89 ? 5.403 -0.448 1.232 1.00 90.69 89 VAL A N 1
ATOM 727 C CA . VAL A 1 89 ? 6.390 -0.798 0.213 1.00 90.69 89 VAL A CA 1
ATOM 728 C C . VAL A 1 89 ? 6.899 0.445 -0.494 1.00 90.69 89 VAL A C 1
ATOM 730 O O . VAL A 1 89 ? 6.190 1.445 -0.638 1.00 90.69 89 VAL A O 1
ATOM 733 N N . LEU A 1 90 ? 8.148 0.368 -0.930 1.00 91.06 90 LEU A N 1
ATOM 734 C CA . LEU A 1 90 ? 8.807 1.381 -1.730 1.00 91.06 90 LEU A CA 1
ATOM 735 C C . LEU A 1 90 ? 8.984 0.853 -3.151 1.00 91.06 90 LEU A C 1
ATOM 737 O O . LEU A 1 90 ? 9.538 -0.233 -3.339 1.00 91.06 90 LEU A O 1
ATOM 741 N N . ILE A 1 91 ? 8.494 1.612 -4.128 1.00 89.94 91 ILE A N 1
ATOM 742 C CA . ILE A 1 91 ? 8.439 1.206 -5.535 1.00 89.94 91 ILE A CA 1
ATOM 743 C C . ILE A 1 91 ? 9.147 2.268 -6.386 1.00 89.94 91 ILE A C 1
ATOM 745 O O . ILE A 1 91 ? 8.860 3.449 -6.176 1.00 89.94 91 ILE A O 1
ATOM 749 N N . PRO A 1 92 ? 10.043 1.882 -7.310 1.00 89.44 92 PRO A N 1
ATOM 750 C CA . PRO A 1 92 ? 10.675 2.807 -8.250 1.00 89.44 92 PRO A CA 1
ATOM 751 C C . PRO A 1 92 ? 9.654 3.623 -9.056 1.00 89.44 92 PRO A C 1
ATOM 753 O O . PRO A 1 92 ? 8.575 3.138 -9.403 1.00 89.44 92 PRO A O 1
ATOM 756 N N . ASP A 1 93 ? 9.973 4.882 -9.348 1.00 87.81 93 ASP A N 1
ATOM 757 C CA . ASP A 1 93 ? 9.094 5.766 -10.127 1.00 87.81 93 ASP A CA 1
ATOM 758 C C . ASP A 1 93 ? 9.142 5.492 -11.642 1.00 87.81 93 ASP A C 1
ATOM 760 O O . ASP A 1 93 ? 8.268 5.954 -12.375 1.00 87.81 93 ASP A O 1
ATOM 764 N N . ASP A 1 94 ? 10.146 4.757 -12.121 1.00 87.56 94 ASP A N 1
ATOM 765 C CA . ASP A 1 94 ? 10.378 4.418 -13.530 1.00 87.56 94 ASP A CA 1
ATOM 766 C C . ASP A 1 94 ? 9.759 3.074 -13.960 1.00 87.56 94 ASP A C 1
ATOM 768 O O . ASP A 1 94 ? 9.936 2.643 -15.103 1.00 87.56 94 ASP A O 1
ATOM 772 N N . CYS A 1 95 ? 8.971 2.446 -13.083 1.00 84.69 95 CYS A N 1
ATOM 773 C CA . CYS A 1 95 ? 8.096 1.333 -13.433 1.00 84.69 95 CYS A CA 1
ATOM 774 C C . CYS A 1 95 ? 7.130 1.741 -14.564 1.00 84.69 95 CYS A C 1
ATOM 776 O O . CYS A 1 95 ? 6.254 2.587 -14.377 1.00 84.69 95 CYS A O 1
ATOM 778 N N . ASP A 1 96 ? 7.240 1.103 -15.729 1.00 82.62 96 ASP A N 1
ATOM 779 C CA . ASP A 1 96 ? 6.325 1.295 -16.859 1.00 82.62 96 ASP A CA 1
ATOM 780 C C . ASP A 1 96 ? 4.928 0.755 -16.557 1.00 82.62 96 ASP A C 1
ATOM 782 O O . ASP A 1 96 ? 3.919 1.364 -16.913 1.00 82.62 96 ASP A O 1
ATOM 786 N N . THR A 1 97 ? 4.876 -0.383 -15.868 1.00 81.81 97 THR A N 1
ATOM 787 C CA . THR A 1 97 ? 3.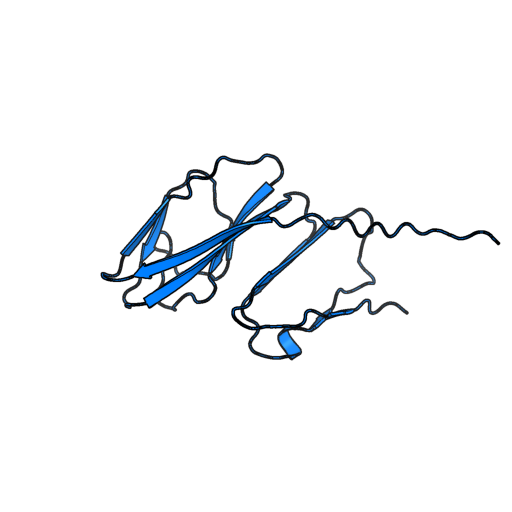650 -0.923 -15.291 1.00 81.81 97 THR A CA 1
ATOM 788 C C . THR A 1 97 ? 3.858 -1.207 -13.815 1.00 81.81 97 THR A C 1
ATOM 790 O O . THR A 1 97 ? 4.965 -1.519 -13.369 1.00 81.81 97 THR A O 1
ATOM 793 N N . LEU A 1 98 ? 2.773 -1.095 -13.054 1.00 83.69 98 LEU A N 1
ATOM 794 C CA . LEU A 1 98 ? 2.741 -1.442 -11.646 1.00 83.69 98 LEU A CA 1
ATOM 795 C C . LEU A 1 98 ? 1.460 -2.214 -11.352 1.00 83.69 98 LEU A C 1
ATOM 797 O O . LEU A 1 98 ? 0.364 -1.655 -11.418 1.00 83.69 98 LEU A O 1
ATOM 801 N N . GLU A 1 99 ? 1.617 -3.486 -11.006 1.00 83.81 99 GLU A N 1
ATOM 802 C CA . GLU A 1 99 ? 0.503 -4.387 -10.725 1.00 83.81 99 GLU A CA 1
ATOM 803 C C . GLU A 1 99 ? 0.564 -4.921 -9.291 1.00 83.81 99 GLU A C 1
ATOM 805 O O . GLU A 1 99 ? 1.639 -5.191 -8.749 1.00 83.81 99 GLU A O 1
ATOM 810 N N . PHE A 1 100 ? -0.608 -5.058 -8.667 1.00 83.12 100 PHE A N 1
ATOM 811 C CA . PHE A 1 100 ? -0.765 -5.534 -7.294 1.00 83.12 100 PHE A CA 1
ATOM 812 C C . PHE A 1 100 ? -1.669 -6.768 -7.274 1.00 83.12 100 PHE A C 1
ATOM 814 O O . PHE A 1 100 ? -2.805 -6.707 -7.742 1.00 83.12 100 PHE A O 1
ATOM 821 N N . ILE A 1 101 ? -1.200 -7.857 -6.664 1.00 83.06 101 ILE A N 1
ATOM 822 C CA . ILE A 1 101 ? -2.024 -9.010 -6.282 1.00 83.06 101 ILE A CA 1
ATOM 823 C C . ILE A 1 101 ? -2.020 -9.096 -4.760 1.00 83.06 101 ILE A C 1
ATOM 825 O O . ILE A 1 101 ? -0.966 -9.272 -4.153 1.00 83.06 101 ILE A O 1
ATOM 829 N N . ILE A 1 102 ? -3.196 -8.970 -4.143 1.00 82.88 102 ILE A N 1
ATOM 830 C CA . ILE A 1 102 ? -3.347 -8.908 -2.684 1.00 82.88 102 ILE A CA 1
ATOM 831 C C . ILE A 1 102 ? -4.361 -9.955 -2.248 1.00 82.88 102 ILE A C 1
ATOM 833 O O . ILE A 1 102 ? -5.517 -9.904 -2.662 1.00 82.88 102 ILE A O 1
ATOM 837 N N . ASN A 1 103 ? -3.932 -10.873 -1.383 1.00 79.00 103 ASN A N 1
ATOM 838 C CA . ASN A 1 103 ? -4.759 -11.932 -0.807 1.00 79.00 103 ASN A CA 1
ATOM 839 C C . ASN A 1 103 ? -5.604 -12.702 -1.849 1.00 79.00 103 ASN A C 1
ATOM 841 O O . ASN A 1 103 ? -6.828 -12.794 -1.692 1.00 79.00 103 ASN A O 1
ATOM 845 N N . PRO A 1 104 ? -4.970 -13.271 -2.901 1.00 76.00 104 PRO A N 1
ATOM 846 C CA . PRO A 1 104 ? -5.676 -14.044 -3.921 1.00 76.00 104 PRO A CA 1
ATOM 847 C C . PRO A 1 104 ? -6.404 -15.228 -3.270 1.00 76.00 104 PRO A C 1
ATOM 849 O O . PRO A 1 104 ? -5.800 -16.013 -2.539 1.00 76.00 104 PRO A O 1
ATOM 852 N N . GLN A 1 105 ? -7.715 -15.334 -3.500 1.00 65.62 105 GLN A N 1
ATOM 853 C CA . GLN A 1 105 ? -8.570 -16.326 -2.835 1.00 65.62 105 GLN A CA 1
ATOM 854 C C . GLN A 1 105 ? -8.584 -17.667 -3.583 1.00 65.62 105 GLN A C 1
ATOM 856 O O . GLN A 1 105 ? -8.788 -18.712 -2.964 1.00 65.62 105 GLN A O 1
ATOM 861 N N . ASN A 1 106 ? -8.323 -17.663 -4.897 1.00 58.69 106 ASN A N 1
ATOM 862 C CA . ASN A 1 106 ? -8.339 -18.860 -5.736 1.00 58.69 106 ASN A CA 1
ATOM 863 C C . ASN A 1 106 ? -6.987 -19.108 -6.425 1.00 58.69 106 ASN A C 1
ATOM 865 O O . ASN A 1 106 ? -6.221 -18.189 -6.703 1.00 58.69 106 ASN A O 1
ATOM 869 N N . ARG A 1 107 ? -6.706 -20.372 -6.781 1.00 51.47 107 ARG A N 1
ATOM 870 C CA . ARG A 1 107 ? -5.511 -20.736 -7.575 1.00 51.47 107 ARG A CA 1
ATOM 871 C C . ARG A 1 107 ? -5.494 -20.089 -8.968 1.00 51.47 107 ARG A C 1
ATOM 873 O O . ARG A 1 107 ? -4.420 -19.951 -9.542 1.00 51.47 107 ARG A O 1
ATOM 880 N N . GLU A 1 108 ? -6.643 -19.695 -9.512 1.00 52.25 108 GLU A N 1
ATOM 881 C CA . GLU A 1 108 ? -6.720 -18.988 -10.800 1.00 52.25 108 GLU A CA 1
ATOM 882 C C . GLU A 1 108 ? -6.250 -17.531 -10.690 1.00 52.25 108 GLU A C 1
ATOM 884 O O . GLU A 1 108 ? -5.522 -17.079 -11.567 1.00 52.25 108 GLU A O 1
ATOM 889 N N . ASP A 1 109 ? -6.504 -16.864 -9.557 1.00 52.56 109 ASP A N 1
ATOM 890 C CA . ASP A 1 109 ? -6.018 -15.503 -9.257 1.00 52.56 109 ASP A CA 1
ATOM 891 C C . ASP A 1 109 ? -4.486 -15.442 -9.069 1.00 52.56 109 ASP A C 1
ATOM 893 O O . ASP A 1 109 ? -3.908 -14.375 -8.876 1.00 52.56 109 ASP A O 1
ATOM 897 N N . SER A 1 110 ? -3.821 -16.603 -9.079 1.00 54.31 110 SER A N 1
ATOM 898 C CA . SER A 1 110 ? -2.376 -16.753 -8.883 1.00 54.31 110 SER A CA 1
ATOM 899 C C . SER A 1 110 ? -1.593 -16.984 -10.186 1.00 54.31 110 SER A C 1
ATOM 901 O O . SER A 1 110 ? -0.358 -16.930 -10.200 1.00 54.31 110 SER A O 1
ATOM 903 N N . ASN A 1 111 ? -2.301 -17.204 -11.300 1.00 54.00 111 ASN A N 1
ATOM 904 C CA . ASN A 1 111 ? -1.692 -17.252 -12.624 1.00 54.00 111 ASN A CA 1
ATOM 905 C C . ASN A 1 111 ? -1.645 -15.833 -13.188 1.00 54.00 111 ASN A C 1
ATOM 907 O O . ASN A 1 111 ? -2.659 -15.289 -13.617 1.00 54.00 111 ASN A O 1
ATOM 911 N N . TYR A 1 112 ? -0.455 -15.241 -13.176 1.00 59.28 112 TYR A N 1
ATOM 912 C CA . TYR A 1 112 ? -0.228 -13.934 -13.762 1.00 59.28 112 TYR A CA 1
ATOM 913 C C . TYR A 1 112 ? 0.395 -14.122 -15.146 1.00 59.28 112 TYR A C 1
ATOM 915 O O . TYR A 1 112 ? 1.568 -14.478 -15.285 1.00 59.28 112 TYR A O 1
ATOM 923 N N . GLU A 1 113 ? -0.399 -13.908 -16.190 1.00 57.16 113 GLU A N 1
ATOM 924 C CA . GLU A 1 113 ? 0.084 -14.001 -17.564 1.00 57.16 113 GLU A CA 1
ATOM 925 C C . GLU A 1 113 ? 0.583 -12.637 -18.039 1.00 57.16 113 GLU A C 1
ATOM 927 O O . GLU A 1 113 ? -0.192 -11.704 -18.241 1.00 57.16 113 GLU A O 1
ATOM 932 N N . PHE A 1 114 ? 1.892 -12.527 -18.266 1.00 58.16 114 PHE A N 1
ATOM 933 C CA . PHE A 1 114 ? 2.430 -11.397 -19.011 1.00 58.16 114 PHE A CA 1
ATOM 934 C C . PHE A 1 114 ? 2.125 -11.615 -20.497 1.00 58.16 114 PHE A C 1
ATOM 936 O O . PHE A 1 114 ? 2.552 -12.617 -21.077 1.00 58.16 114 PHE A O 1
ATOM 943 N N . ALA A 1 115 ? 1.440 -10.669 -21.142 1.00 54.69 115 ALA A N 1
ATOM 944 C CA . ALA A 1 115 ? 1.289 -10.672 -22.595 1.00 54.69 115 ALA A CA 1
ATOM 945 C C . ALA A 1 115 ? 2.661 -10.423 -23.251 1.00 54.69 115 ALA A C 1
ATOM 947 O O . ALA A 1 115 ? 3.108 -9.286 -23.415 1.00 54.69 115 ALA A O 1
ATOM 948 N N . SER A 1 116 ? 3.369 -11.499 -23.595 1.00 53.66 116 SER A N 1
ATOM 949 C CA . SER A 1 116 ? 4.786 -11.443 -23.972 1.00 53.66 116 SER A CA 1
ATOM 950 C C . SER A 1 116 ? 5.072 -10.730 -25.290 1.00 53.66 116 SER A C 1
ATOM 952 O O . SER A 1 116 ? 6.176 -10.226 -25.491 1.00 53.66 116 SER A O 1
ATOM 954 N N . SER A 1 117 ? 4.074 -10.622 -26.166 1.00 52.00 117 SER A N 1
ATOM 955 C CA . SER A 1 117 ? 4.188 -9.937 -27.455 1.00 52.00 117 SER A CA 1
ATOM 956 C C . SER A 1 117 ? 4.340 -8.413 -27.341 1.00 52.00 117 SER A C 1
ATOM 958 O O . SER A 1 117 ? 4.583 -7.759 -28.354 1.00 52.00 117 SER A O 1
ATOM 960 N N . GLN A 1 118 ? 4.234 -7.839 -26.134 1.00 58.16 118 GLN A N 1
ATOM 961 C CA . GLN A 1 118 ? 4.337 -6.393 -25.888 1.00 58.16 118 GLN A CA 1
ATOM 962 C C . GLN A 1 118 ? 5.430 -5.992 -24.883 1.00 58.16 118 GLN A C 1
ATOM 964 O O . GLN A 1 118 ? 5.549 -4.810 -24.552 1.00 58.16 118 GLN A O 1
ATOM 969 N N . ILE A 1 119 ? 6.247 -6.938 -24.404 1.00 67.06 119 ILE A N 1
ATOM 970 C CA . ILE A 1 119 ? 7.303 -6.629 -23.432 1.00 67.06 119 ILE A CA 1
ATOM 971 C C . ILE A 1 119 ? 8.459 -5.934 -24.153 1.00 67.06 119 ILE A C 1
ATOM 973 O O . ILE A 1 119 ? 9.153 -6.526 -24.981 1.00 67.06 119 ILE A O 1
ATOM 977 N N . ASN A 1 120 ? 8.675 -4.664 -23.826 1.00 71.25 120 ASN A N 1
ATOM 978 C CA . ASN A 1 120 ? 9.814 -3.902 -24.305 1.00 71.25 120 ASN A CA 1
ATOM 979 C C . ASN A 1 120 ? 10.997 -4.108 -23.340 1.00 71.25 120 ASN A C 1
ATOM 981 O O . ASN A 1 120 ? 10.888 -3.731 -22.174 1.00 71.25 120 ASN A O 1
ATOM 985 N N . PRO A 1 121 ? 12.143 -4.642 -23.798 1.00 72.69 121 PRO A N 1
ATOM 986 C CA . PRO A 1 121 ? 13.292 -4.914 -22.934 1.00 72.69 121 PRO A CA 1
ATOM 987 C C . PRO A 1 121 ? 13.955 -3.655 -22.355 1.00 72.69 121 PRO A C 1
ATOM 989 O O . PRO A 1 121 ? 14.789 -3.775 -21.465 1.00 72.69 121 PRO A O 1
ATOM 992 N N . SER A 1 122 ? 13.628 -2.458 -22.854 1.00 76.44 122 SER A N 1
ATOM 993 C CA . SER A 1 122 ? 14.134 -1.190 -22.315 1.00 76.44 122 SER A CA 1
ATOM 994 C C . SER A 1 122 ? 13.261 -0.604 -21.201 1.00 76.44 122 SER A C 1
ATOM 996 O O . SER A 1 122 ? 13.475 0.547 -20.825 1.00 76.44 122 SER A O 1
ATOM 998 N N . LYS A 1 123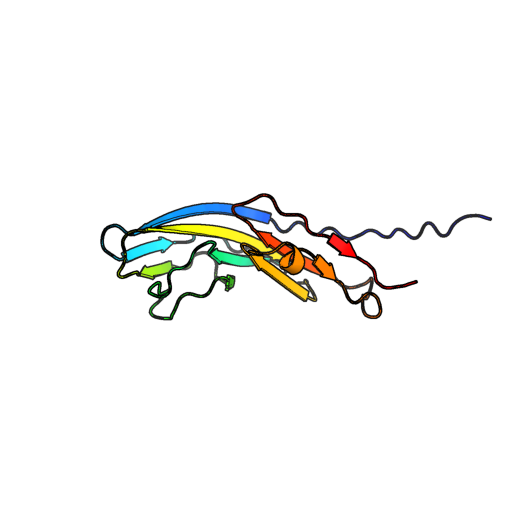 ? 12.222 -1.320 -20.761 1.00 76.06 123 LYS A N 1
ATOM 999 C CA . LYS A 1 123 ? 11.246 -0.852 -19.776 1.00 76.06 123 LYS A CA 1
ATOM 1000 C C . LYS A 1 123 ? 11.266 -1.730 -18.527 1.00 76.06 123 LYS A C 1
ATOM 1002 O O . LYS A 1 123 ? 11.473 -2.939 -18.622 1.00 76.06 123 LYS A O 1
ATOM 1007 N N . THR A 1 124 ? 11.000 -1.118 -17.378 1.00 78.31 124 THR A N 1
ATOM 1008 C CA . THR A 1 124 ? 10.872 -1.808 -16.090 1.00 78.31 124 THR A CA 1
ATOM 1009 C C . THR A 1 124 ? 9.407 -2.155 -15.835 1.00 78.31 124 THR A C 1
ATOM 1011 O O . THR A 1 124 ? 8.542 -1.297 -15.966 1.00 78.31 124 THR A O 1
ATOM 1014 N N . TYR A 1 125 ? 9.112 -3.397 -15.455 1.00 79.38 125 TYR A N 1
ATOM 1015 C CA . TYR A 1 125 ? 7.756 -3.857 -15.133 1.00 79.38 125 TYR A CA 1
ATOM 1016 C C . TYR A 1 125 ? 7.714 -4.283 -13.666 1.00 79.38 125 TYR A C 1
ATOM 1018 O O . TYR A 1 125 ? 8.458 -5.180 -13.267 1.00 79.38 125 TYR A O 1
ATOM 1026 N N . CYS A 1 126 ? 6.865 -3.645 -12.862 1.00 83.00 126 CYS A N 1
ATOM 1027 C CA . CYS A 1 126 ? 6.851 -3.816 -11.412 1.00 83.00 126 CYS A CA 1
ATOM 1028 C C . CYS A 1 126 ? 5.617 -4.590 -10.949 1.00 83.00 126 CYS A C 1
ATOM 1030 O O . CYS A 1 126 ? 4.487 -4.310 -11.350 1.00 83.00 126 CYS A O 1
ATOM 1032 N N . PHE A 1 127 ? 5.841 -5.559 -10.064 1.00 84.00 127 PHE A N 1
ATOM 1033 C CA . PHE A 1 127 ? 4.806 -6.447 -9.550 1.00 84.00 127 PHE A CA 1
ATOM 1034 C C . PHE A 1 127 ? 4.925 -6.590 -8.033 1.00 84.00 127 PHE A C 1
ATOM 1036 O O . PHE A 1 127 ? 5.984 -6.967 -7.528 1.00 84.00 127 PHE A O 1
ATOM 1043 N N . VAL A 1 128 ? 3.828 -6.348 -7.313 1.00 84.12 128 VAL A N 1
ATOM 1044 C CA . VAL A 1 128 ? 3.731 -6.570 -5.866 1.00 84.12 128 VAL A CA 1
ATOM 1045 C C . VAL A 1 128 ? 2.737 -7.686 -5.583 1.00 84.12 128 VAL A C 1
ATOM 1047 O O . VAL A 1 128 ? 1.534 -7.531 -5.782 1.00 84.12 128 VAL A O 1
ATOM 1050 N N . GLY A 1 129 ? 3.244 -8.802 -5.068 1.00 81.00 129 GLY A N 1
ATOM 1051 C CA . GLY A 1 129 ? 2.427 -9.895 -4.556 1.00 81.00 129 GLY A CA 1
ATOM 1052 C C . GLY A 1 129 ? 2.400 -9.883 -3.032 1.00 81.00 129 GLY A C 1
ATOM 1053 O O . GLY A 1 129 ? 3.454 -9.927 -2.399 1.00 81.00 129 GLY A O 1
ATOM 1054 N N . TYR A 1 130 ? 1.207 -9.878 -2.449 1.00 79.12 130 TYR A N 1
ATOM 1055 C CA . TYR A 1 130 ? 0.996 -10.002 -1.013 1.00 79.12 130 TYR A CA 1
ATOM 1056 C C . TYR A 1 130 ? -0.052 -11.072 -0.713 1.00 79.12 130 TYR A C 1
ATOM 1058 O O . TYR A 1 130 ? -1.119 -11.091 -1.329 1.00 79.12 130 TYR A O 1
ATOM 1066 N N . SER A 1 131 ? 0.213 -11.932 0.270 1.00 77.50 131 SER A N 1
ATOM 1067 C CA . SER A 1 131 ? -0.817 -12.806 0.822 1.00 77.50 131 SER A CA 1
ATOM 1068 C C . SER A 1 131 ? -0.512 -13.234 2.254 1.00 77.50 131 SER A C 1
ATOM 1070 O O . SER A 1 131 ? 0.637 -13.509 2.593 1.00 77.50 131 SER A O 1
ATOM 1072 N N . ASP A 1 132 ? -1.571 -13.377 3.049 1.00 72.69 132 ASP A N 1
ATOM 1073 C CA . ASP A 1 132 ? -1.546 -13.978 4.386 1.00 72.69 132 ASP A CA 1
ATOM 1074 C C . ASP A 1 132 ? -1.291 -15.499 4.338 1.00 72.69 132 ASP A C 1
ATOM 1076 O O . ASP A 1 132 ? -0.942 -16.116 5.347 1.00 72.69 132 ASP A O 1
ATOM 1080 N N . ALA A 1 133 ? -1.464 -16.120 3.165 1.00 74.62 133 ALA A N 1
ATOM 1081 C CA . ALA A 1 133 ? -1.231 -17.537 2.919 1.00 74.62 133 ALA A CA 1
ATOM 1082 C C . ALA A 1 133 ? -0.157 -17.748 1.844 1.00 74.62 133 ALA A C 1
ATOM 1084 O O . ALA A 1 133 ? 0.100 -16.896 0.998 1.00 74.62 133 ALA A O 1
ATOM 1085 N N . ALA A 1 134 ? 0.470 -18.926 1.842 1.00 71.62 134 ALA A N 1
ATOM 1086 C CA . ALA A 1 134 ? 1.389 -19.282 0.770 1.00 71.62 134 ALA A CA 1
ATOM 1087 C C . ALA A 1 134 ? 0.633 -19.364 -0.566 1.00 71.62 134 ALA A C 1
ATOM 1089 O O . ALA A 1 134 ? -0.322 -20.130 -0.706 1.00 71.62 134 ALA A O 1
ATOM 1090 N N . PHE A 1 135 ? 1.106 -18.616 -1.558 1.00 73.12 135 PHE A N 1
ATOM 1091 C CA . PHE A 1 135 ? 0.588 -18.640 -2.920 1.00 73.12 135 PHE A CA 1
ATOM 1092 C C . PHE A 1 135 ? 1.739 -18.772 -3.913 1.00 73.12 135 PHE A C 1
ATOM 1094 O O . PHE A 1 135 ? 2.903 -18.526 -3.598 1.00 73.12 135 PHE A O 1
ATOM 1101 N N . THR A 1 136 ? 1.421 -19.236 -5.116 1.00 70.19 136 THR A N 1
ATOM 1102 C CA . THR A 1 136 ? 2.402 -19.397 -6.189 1.00 70.19 136 THR A CA 1
ATOM 1103 C C . THR A 1 136 ? 2.082 -18.402 -7.279 1.00 70.19 136 THR A C 1
ATOM 1105 O O . THR A 1 136 ? 1.016 -18.492 -7.868 1.00 70.19 136 THR A O 1
ATOM 1108 N N . VAL A 1 137 ? 3.017 -17.510 -7.587 1.00 69.56 137 VAL A N 1
ATOM 1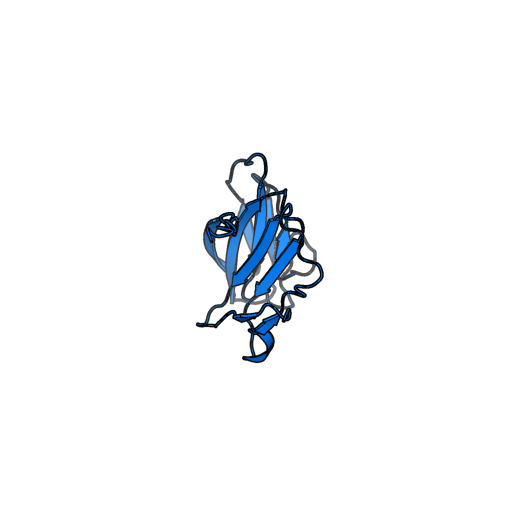109 C CA . VAL A 1 137 ? 2.932 -16.689 -8.795 1.00 69.56 137 VAL A CA 1
ATOM 1110 C C . VAL A 1 137 ? 3.593 -17.454 -9.928 1.00 69.56 137 VAL A C 1
ATOM 1112 O O . VAL A 1 137 ? 4.763 -17.832 -9.835 1.00 69.56 137 VAL A O 1
ATOM 1115 N N . ARG A 1 138 ? 2.843 -17.705 -10.999 1.00 67.12 138 ARG A N 1
ATOM 1116 C CA . ARG A 1 138 ? 3.398 -18.236 -12.247 1.00 67.12 138 ARG A CA 1
ATOM 1117 C C . ARG A 1 138 ? 3.410 -17.128 -13.276 1.00 67.12 138 ARG A C 1
ATOM 1119 O O . ARG A 1 138 ? 2.350 -16.741 -13.742 1.00 67.12 138 ARG A O 1
ATOM 1126 N N . ALA A 1 139 ? 4.606 -16.662 -13.618 1.00 65.12 139 ALA A N 1
ATOM 1127 C CA . ALA A 1 139 ? 4.825 -15.801 -14.767 1.00 65.12 139 ALA A CA 1
ATOM 1128 C C . ALA A 1 139 ? 5.105 -16.684 -15.986 1.00 65.12 139 ALA A C 1
ATOM 1130 O O . ALA A 1 139 ? 6.137 -17.357 -16.051 1.00 65.12 139 ALA A O 1
ATOM 1131 N N . THR A 1 140 ? 4.181 -16.711 -16.941 1.00 59.62 140 THR A N 1
ATOM 1132 C CA . THR A 1 140 ? 4.350 -17.446 -18.199 1.00 59.62 140 THR A CA 1
ATOM 1133 C C . THR A 1 140 ? 4.530 -16.481 -19.356 1.00 59.62 140 THR A C 1
ATOM 1135 O O . THR A 1 140 ? 3.771 -15.529 -19.508 1.00 59.62 140 THR A O 1
ATOM 1138 N N . ASN A 1 141 ? 5.531 -16.748 -20.190 1.00 57.62 141 ASN A N 1
ATOM 1139 C CA . ASN A 1 141 ? 5.712 -16.076 -21.468 1.00 57.62 141 ASN A CA 1
ATOM 1140 C C . ASN A 1 141 ? 4.948 -16.879 -22.534 1.00 57.62 141 ASN A C 1
ATOM 1142 O O . ASN A 1 141 ? 5.388 -17.961 -22.920 1.00 57.62 141 ASN A O 1
ATOM 1146 N N . SER A 1 142 ? 3.803 -16.376 -22.996 1.00 52.12 142 SER A N 1
ATOM 1147 C CA . SER A 1 142 ? 3.030 -16.967 -24.098 1.00 52.12 142 SER A CA 1
ATOM 1148 C C . SER A 1 142 ? 3.581 -16.515 -25.458 1.00 52.12 142 SER A C 1
ATOM 1150 O O . SER A 1 142 ? 2.898 -15.897 -26.266 1.00 52.12 142 SER A O 1
ATOM 1152 N N . GLY A 1 143 ? 4.866 -16.786 -25.693 1.00 48.22 143 GLY A N 1
ATOM 1153 C CA . GLY A 1 143 ? 5.578 -16.445 -26.923 1.00 48.22 143 GLY A CA 1
ATOM 1154 C C . GLY A 1 143 ? 6.471 -17.591 -27.379 1.00 48.22 143 GLY A C 1
ATOM 1155 O O . GLY A 1 143 ? 7.651 -17.632 -27.031 1.00 48.22 143 GLY A O 1
ATOM 1156 N N . GLY A 1 144 ? 5.887 -18.509 -28.151 1.00 36.09 144 GLY A N 1
ATOM 1157 C CA . GLY A 1 144 ? 6.564 -19.523 -28.958 1.00 36.09 144 GLY A CA 1
ATOM 1158 C C . GLY A 1 144 ? 5.916 -19.581 -30.329 1.00 36.09 144 GLY A C 1
ATOM 1159 O O . GLY A 1 144 ? 4.678 -19.754 -30.357 1.00 36.09 144 GLY A O 1
#